Protein AF-A0A7S3KCA9-F1 (afdb_monomer)

Structure (mmCIF, N/CA/C/O backbone):
data_AF-A0A7S3KCA9-F1
#
_entry.id   AF-A0A7S3KCA9-F1
#
loop_
_atom_site.group_PDB
_atom_site.id
_atom_site.type_symbol
_atom_site.label_atom_id
_atom_site.label_alt_id
_atom_site.label_comp_id
_atom_site.label_asym_id
_atom_site.label_entity_id
_atom_site.label_seq_id
_atom_site.pdbx_PDB_ins_code
_atom_site.Cartn_x
_atom_site.Cartn_y
_atom_site.Cartn_z
_atom_site.occupancy
_atom_site.B_iso_or_equiv
_atom_site.auth_seq_id
_atom_site.auth_comp_id
_atom_site.auth_asym_id
_atom_site.auth_atom_id
_atom_site.pdbx_PDB_model_num
ATOM 1 N N . ARG A 1 1 ? 57.907 42.208 -40.941 1.00 54.38 1 ARG A N 1
ATOM 2 C CA . ARG A 1 1 ? 57.031 41.215 -41.624 1.00 54.38 1 ARG A CA 1
ATOM 3 C C . ARG A 1 1 ? 56.512 40.094 -40.690 1.00 54.38 1 ARG A C 1
ATOM 5 O O . ARG A 1 1 ? 56.031 39.095 -41.196 1.00 54.38 1 ARG A O 1
ATOM 12 N N . GLY A 1 2 ? 56.530 40.251 -39.354 1.00 54.28 2 GLY A N 1
ATOM 13 C CA . GLY A 1 2 ? 56.104 39.193 -38.411 1.00 54.28 2 GLY A CA 1
ATOM 14 C C . GLY A 1 2 ? 54.717 39.355 -37.763 1.00 54.28 2 GLY A C 1
ATOM 15 O O . GLY A 1 2 ? 54.271 38.445 -37.079 1.00 54.28 2 GLY A O 1
ATOM 16 N N . LEU A 1 3 ? 54.025 40.485 -37.965 1.00 56.59 3 LEU A N 1
ATOM 17 C CA . LEU A 1 3 ? 52.785 40.817 -37.237 1.00 56.59 3 LEU A CA 1
ATOM 18 C C . LEU A 1 3 ? 51.481 40.364 -37.928 1.00 56.59 3 LEU A C 1
ATOM 20 O O . LEU A 1 3 ? 50.441 40.344 -37.282 1.00 56.59 3 LEU A O 1
ATOM 24 N N . SER A 1 4 ? 51.496 39.983 -39.215 1.00 56.25 4 SER A N 1
ATOM 25 C CA . SER A 1 4 ? 50.259 39.585 -39.923 1.00 56.25 4 SER A CA 1
ATOM 26 C C . SER A 1 4 ? 49.927 38.091 -39.814 1.00 56.25 4 SER A C 1
ATOM 28 O O . SER A 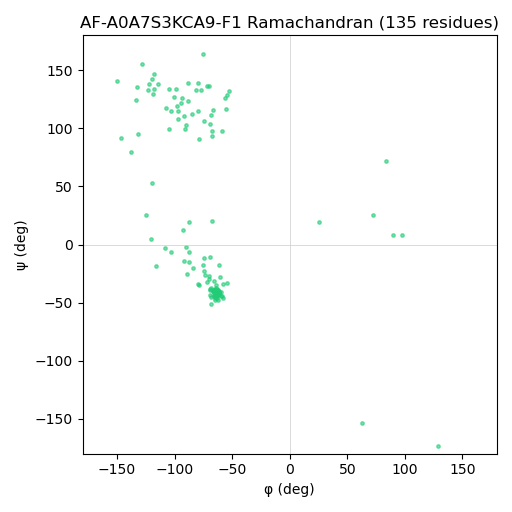1 4 ? 48.757 37.719 -39.882 1.00 56.25 4 SER A O 1
ATOM 30 N N . MET A 1 5 ? 50.921 37.221 -39.589 1.00 55.84 5 MET A N 1
ATOM 31 C CA . MET A 1 5 ? 50.696 35.773 -39.439 1.00 55.84 5 MET A CA 1
ATOM 32 C C . MET A 1 5 ? 50.075 35.390 -38.086 1.00 55.84 5 MET A C 1
ATOM 34 O O . MET A 1 5 ? 49.430 34.347 -37.981 1.00 55.84 5 MET A O 1
ATOM 38 N N . THR A 1 6 ? 50.218 36.227 -37.058 1.00 60.75 6 THR A N 1
ATOM 39 C CA . THR A 1 6 ? 49.621 36.010 -35.730 1.00 60.75 6 THR A CA 1
ATOM 40 C C . THR A 1 6 ? 48.136 36.379 -35.687 1.00 60.75 6 THR A C 1
ATOM 42 O O . THR A 1 6 ? 47.353 35.673 -35.054 1.00 60.75 6 THR A O 1
ATOM 45 N N . ALA A 1 7 ? 47.711 37.409 -36.425 1.00 61.34 7 ALA A N 1
ATOM 46 C CA . ALA A 1 7 ? 46.321 37.871 -36.437 1.00 61.34 7 ALA A CA 1
ATOM 47 C C . ALA A 1 7 ? 45.339 36.846 -37.045 1.00 61.34 7 ALA A C 1
ATOM 49 O O . ALA A 1 7 ? 44.256 36.627 -36.502 1.00 61.34 7 ALA A O 1
ATOM 50 N N . ASN A 1 8 ? 45.722 36.161 -38.130 1.00 64.62 8 ASN A N 1
ATOM 51 C CA . ASN A 1 8 ? 44.862 35.151 -38.763 1.00 64.62 8 ASN A CA 1
ATOM 52 C C . ASN A 1 8 ? 44.744 33.863 -37.927 1.00 64.62 8 ASN A C 1
ATOM 54 O O . ASN A 1 8 ? 43.677 33.252 -37.901 1.00 64.62 8 ASN A O 1
ATOM 58 N N . LYS A 1 9 ? 45.794 33.484 -37.181 1.00 67.81 9 LYS A N 1
ATOM 59 C CA . LYS A 1 9 ? 45.742 32.355 -36.234 1.00 67.81 9 LYS A CA 1
ATOM 60 C C . LYS A 1 9 ? 44.862 32.660 -35.014 1.00 67.81 9 LYS A C 1
ATOM 62 O O . LYS A 1 9 ? 44.093 31.797 -34.603 1.00 67.81 9 LYS A O 1
ATOM 67 N N . MET A 1 10 ? 44.904 33.887 -34.484 1.00 69.12 10 MET A N 1
ATOM 68 C CA . MET A 1 10 ? 44.014 34.299 -33.386 1.00 69.12 10 MET A CA 1
ATOM 69 C C . MET A 1 10 ? 42.541 34.357 -33.813 1.00 69.12 10 MET A C 1
ATOM 71 O O . MET A 1 10 ? 41.672 33.903 -33.074 1.00 69.12 10 MET A O 1
ATOM 75 N N . ARG A 1 11 ? 42.248 34.850 -35.025 1.00 71.25 11 ARG A N 1
ATOM 76 C CA . ARG A 1 11 ? 40.876 34.897 -35.564 1.00 71.25 11 ARG A CA 1
ATOM 77 C C . ARG A 1 11 ? 40.261 33.507 -35.750 1.00 71.25 11 ARG A C 1
ATOM 79 O O . ARG A 1 11 ? 39.093 33.322 -35.424 1.00 71.25 11 ARG A O 1
ATOM 86 N N . GLY A 1 12 ? 41.047 32.529 -36.209 1.00 76.75 12 GLY A N 1
ATOM 87 C CA . GLY A 1 12 ? 40.597 31.137 -36.330 1.00 76.75 12 GLY A CA 1
ATOM 88 C C . GLY A 1 12 ? 40.293 30.477 -34.980 1.00 76.75 12 GLY A C 1
ATOM 89 O O . GLY A 1 12 ? 39.295 29.772 -34.858 1.00 76.75 12 GLY A O 1
ATOM 90 N N . GLY A 1 13 ? 41.105 30.753 -33.952 1.00 80.50 13 GLY A N 1
ATOM 91 C CA . GLY A 1 13 ? 40.870 30.250 -32.594 1.00 80.50 13 GLY A CA 1
ATOM 92 C C . GLY A 1 13 ? 39.603 30.823 -31.952 1.00 80.50 13 GLY A C 1
ATOM 93 O O . GLY A 1 13 ? 38.825 30.085 -31.356 1.00 80.50 13 GLY A O 1
ATOM 94 N N . ILE A 1 14 ? 39.349 32.122 -32.137 1.00 83.44 14 ILE A N 1
ATOM 95 C CA . ILE A 1 14 ? 38.135 32.782 -31.632 1.00 83.44 14 ILE A CA 1
ATOM 96 C C . ILE A 1 14 ? 36.879 32.212 -32.306 1.00 83.44 14 ILE A C 1
ATOM 98 O O . ILE A 1 14 ? 35.898 31.925 -31.627 1.00 83.44 14 ILE A O 1
ATOM 102 N N . LEU A 1 15 ? 36.911 31.983 -33.623 1.00 84.62 15 LEU A N 1
ATOM 103 C CA . LEU A 1 15 ? 35.783 31.390 -34.348 1.00 84.62 15 LEU A CA 1
ATOM 104 C C . LEU A 1 15 ? 35.452 29.975 -33.838 1.00 84.62 15 LEU A C 1
ATOM 106 O O . LEU A 1 15 ? 34.284 29.636 -33.663 1.00 84.62 15 LEU A O 1
ATOM 110 N N . TRP A 1 16 ? 36.475 29.173 -33.529 1.00 87.06 16 TRP A N 1
ATOM 111 C CA . TRP A 1 16 ? 36.306 27.836 -32.953 1.00 87.06 16 TRP A CA 1
ATOM 112 C C . TRP A 1 16 ? 35.667 27.846 -31.562 1.00 87.06 16 TRP A C 1
ATOM 114 O O . TRP A 1 16 ? 34.859 26.969 -31.263 1.00 87.06 16 TRP A O 1
ATOM 124 N N . LEU A 1 17 ? 35.961 28.852 -30.733 1.00 89.56 17 LEU A N 1
ATOM 125 C CA . LEU A 1 17 ? 35.311 29.012 -29.428 1.00 89.56 17 LEU A CA 1
ATOM 126 C C . LEU A 1 17 ? 33.809 29.293 -29.571 1.00 89.56 17 LEU A C 1
ATOM 128 O O . LEU A 1 17 ? 33.015 28.741 -28.811 1.00 89.56 17 LEU A O 1
ATOM 132 N N . TYR A 1 18 ? 33.403 30.082 -30.571 1.00 91.38 18 TYR A N 1
ATOM 133 C CA . TYR A 1 18 ? 31.984 30.308 -30.862 1.00 91.38 18 TYR A CA 1
ATOM 134 C C . TYR A 1 18 ? 31.286 29.037 -31.346 1.00 91.38 18 TYR A C 1
ATOM 136 O O . TYR A 1 18 ? 30.206 28.713 -30.856 1.00 91.38 18 TYR A O 1
ATOM 144 N N . VAL A 1 19 ? 31.913 28.284 -32.253 1.00 92.94 19 VAL A N 1
ATOM 145 C CA . VAL A 1 19 ? 31.368 27.003 -32.733 1.00 92.94 19 VAL A CA 1
ATOM 146 C C . VAL A 1 19 ? 31.197 26.019 -31.573 1.00 92.94 19 VAL A C 1
ATOM 148 O O . VAL A 1 19 ? 30.141 25.404 -31.435 1.00 92.94 19 VAL A O 1
ATOM 151 N N . PHE A 1 20 ? 32.196 25.918 -30.694 1.00 93.38 20 PHE A N 1
ATOM 152 C CA . PHE A 1 20 ? 32.136 25.051 -29.519 1.00 93.38 20 PHE A CA 1
ATOM 153 C C . PHE A 1 20 ? 31.060 25.493 -28.515 1.00 93.38 20 PHE A C 1
ATOM 155 O O . PHE A 1 20 ? 30.329 24.659 -27.983 1.00 93.38 20 PHE A O 1
ATOM 162 N N . SER A 1 21 ? 30.917 26.802 -28.291 1.00 93.12 21 SER A N 1
ATOM 163 C CA . SER A 1 21 ? 29.886 27.362 -27.411 1.00 93.12 21 SER A CA 1
ATOM 164 C C . SER A 1 21 ? 28.476 27.046 -27.912 1.00 93.12 21 SER A C 1
ATOM 166 O O . SER A 1 21 ? 27.657 26.546 -27.142 1.00 93.12 21 SER A O 1
ATOM 168 N N . VAL A 1 22 ? 28.202 27.256 -29.203 1.00 95.31 22 VAL A N 1
ATOM 169 C CA . VAL A 1 22 ? 26.896 26.936 -29.801 1.00 95.31 22 VAL A CA 1
ATOM 170 C C . VAL A 1 22 ? 26.600 25.440 -29.697 1.00 95.31 22 VAL A C 1
ATOM 172 O O . VAL A 1 22 ? 25.487 25.058 -29.340 1.00 95.31 22 VAL A O 1
ATOM 175 N N . LEU A 1 23 ? 27.600 24.586 -29.932 1.00 95.94 23 LEU A N 1
ATOM 176 C CA . LEU A 1 23 ? 27.442 23.138 -29.815 1.00 95.94 23 LEU A CA 1
ATOM 177 C C . LEU A 1 23 ? 27.089 22.715 -28.381 1.00 95.94 23 LEU A C 1
ATOM 179 O O . LEU A 1 23 ? 26.171 21.920 -28.194 1.00 95.94 23 LEU A O 1
ATOM 183 N N . MET A 1 24 ? 27.741 23.289 -27.367 1.00 95.44 24 MET A N 1
ATOM 184 C CA . MET A 1 24 ? 27.421 23.012 -25.961 1.00 95.44 24 MET A CA 1
ATOM 185 C C . MET A 1 24 ? 26.013 23.466 -25.569 1.00 95.44 24 MET A C 1
ATOM 187 O O . MET A 1 24 ? 25.329 22.754 -24.833 1.00 95.44 24 MET A O 1
ATOM 191 N N . VAL A 1 25 ? 25.540 24.603 -26.090 1.00 96.00 25 VAL A N 1
ATOM 192 C CA . VAL A 1 25 ? 24.157 25.050 -25.859 1.00 96.00 25 VAL A CA 1
ATOM 193 C C . VAL A 1 25 ? 23.158 24.072 -26.479 1.00 96.00 25 VAL A C 1
ATOM 195 O O . VAL A 1 25 ? 22.191 23.693 -25.822 1.00 96.00 25 VAL A O 1
ATOM 198 N N . LEU A 1 26 ? 23.398 23.609 -27.709 1.00 96.12 26 LEU A N 1
ATOM 199 C CA . LEU A 1 26 ? 22.518 22.641 -28.372 1.00 96.12 26 LEU A CA 1
ATOM 200 C C . LEU A 1 26 ? 22.476 21.297 -27.636 1.00 96.12 26 LEU A C 1
ATOM 202 O O . LEU A 1 26 ? 21.398 20.730 -27.459 1.00 96.12 26 LEU A O 1
ATOM 206 N N . VAL A 1 27 ? 23.624 20.817 -27.150 1.00 95.38 27 VAL A N 1
ATOM 207 C CA . VAL A 1 27 ? 23.691 19.604 -26.322 1.00 95.38 27 VAL A CA 1
ATOM 208 C C . VAL A 1 27 ? 22.922 19.801 -25.015 1.00 95.38 27 VAL A C 1
ATOM 210 O O . VAL A 1 27 ? 22.108 18.952 -24.656 1.00 95.38 27 VAL A O 1
ATOM 213 N N . GLY A 1 28 ? 23.114 20.933 -24.331 1.00 92.50 28 GLY A N 1
ATOM 214 C CA . GLY A 1 28 ? 22.397 21.251 -23.094 1.00 92.50 28 GLY A CA 1
ATOM 215 C C . GLY A 1 28 ? 20.878 21.279 -23.281 1.00 92.50 28 GLY A C 1
ATOM 216 O O . GLY A 1 28 ? 20.146 20.669 -22.502 1.00 92.50 28 GLY A O 1
ATOM 217 N N . LEU A 1 29 ? 20.398 21.909 -24.357 1.00 94.44 29 LEU A N 1
ATOM 218 C CA . LEU A 1 29 ? 18.976 21.919 -24.710 1.00 94.44 29 LEU A CA 1
ATOM 219 C C . LEU A 1 29 ? 18.452 20.512 -25.023 1.00 94.44 29 LEU A C 1
ATOM 221 O O . LEU A 1 29 ? 17.354 20.162 -24.592 1.00 94.44 29 LEU A O 1
ATOM 225 N N . GLY A 1 30 ? 19.247 19.688 -25.713 1.00 93.69 30 GLY A N 1
ATOM 226 C CA . GLY A 1 30 ? 18.906 18.297 -26.004 1.00 93.69 30 GLY A CA 1
ATOM 227 C C . GLY A 1 30 ? 18.722 17.450 -24.742 1.00 93.69 30 GLY A C 1
ATOM 228 O O . GLY A 1 30 ? 17.758 16.693 -24.650 1.00 93.69 30 GLY A O 1
ATOM 229 N N . VAL A 1 31 ? 19.590 17.620 -23.740 1.00 93.44 31 VAL A N 1
ATOM 230 C CA . VAL A 1 31 ? 19.486 16.903 -22.456 1.00 93.44 31 VAL A CA 1
ATOM 231 C C . VAL A 1 31 ? 18.229 17.320 -21.689 1.00 93.44 31 VAL A C 1
ATOM 233 O O . VAL A 1 31 ? 17.505 16.458 -21.189 1.00 93.44 31 VAL A O 1
ATOM 236 N N . ILE A 1 32 ? 17.925 18.621 -21.633 1.00 89.88 32 ILE A N 1
ATOM 237 C CA . ILE A 1 32 ? 16.731 19.132 -20.941 1.00 89.88 32 ILE A CA 1
ATOM 238 C C . ILE A 1 32 ? 15.456 18.631 -21.631 1.00 89.88 32 ILE A C 1
ATOM 240 O O . ILE A 1 32 ? 14.562 18.096 -20.972 1.00 89.88 32 ILE A O 1
ATOM 244 N N . ALA A 1 33 ? 15.385 18.748 -22.960 1.00 90.06 33 ALA A N 1
ATOM 245 C CA . ALA A 1 33 ? 14.245 18.271 -23.734 1.00 90.06 33 ALA A CA 1
ATOM 246 C C . ALA A 1 33 ? 14.067 16.750 -23.601 1.00 90.06 33 ALA A C 1
ATOM 248 O O . ALA A 1 33 ? 12.951 16.279 -23.381 1.00 90.06 33 ALA A O 1
ATOM 249 N N . GLY A 1 34 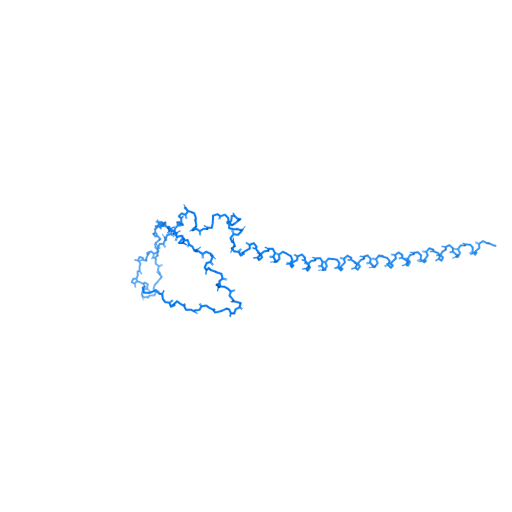? 15.162 15.988 -23.665 1.00 90.62 34 GLY A N 1
ATOM 250 C CA . GLY A 1 34 ? 15.156 14.538 -23.484 1.00 90.62 34 GLY A CA 1
ATOM 251 C C . GLY A 1 34 ? 14.673 14.111 -22.098 1.00 90.62 34 GLY A C 1
ATOM 252 O O . GLY A 1 34 ? 13.870 13.188 -21.995 1.00 90.62 34 GLY A O 1
ATOM 253 N N . GLY A 1 35 ? 15.088 14.811 -21.039 1.00 87.81 35 GLY A N 1
ATOM 254 C CA . GLY A 1 35 ? 14.632 14.540 -19.674 1.00 87.81 35 GLY A CA 1
ATOM 255 C C . GLY A 1 35 ? 13.133 14.787 -19.484 1.00 87.81 35 GLY A C 1
ATOM 256 O O . GLY A 1 35 ? 12.431 13.941 -18.930 1.00 87.81 35 GLY A O 1
ATOM 257 N N . ILE A 1 36 ? 12.620 15.913 -19.992 1.00 87.06 36 ILE A N 1
ATOM 258 C CA . ILE A 1 36 ? 11.197 16.270 -19.873 1.00 87.06 36 ILE A CA 1
ATOM 259 C C . ILE A 1 36 ? 10.328 15.316 -20.704 1.00 87.06 36 ILE A C 1
ATOM 261 O O . ILE A 1 36 ? 9.383 14.722 -20.182 1.00 87.06 36 ILE A O 1
ATOM 265 N N . LEU A 1 37 ? 10.659 15.127 -21.986 1.00 85.88 37 LEU A N 1
ATOM 266 C CA . LEU A 1 37 ? 9.893 14.255 -22.882 1.00 85.88 37 LEU A CA 1
ATOM 267 C C . LEU A 1 37 ? 9.982 12.786 -22.453 1.00 85.88 37 LEU A C 1
ATOM 269 O O . LEU A 1 37 ? 8.970 12.084 -22.446 1.00 85.88 37 LEU A O 1
ATOM 273 N N . GLY A 1 38 ? 11.166 12.338 -22.031 1.00 84.19 38 GLY A N 1
ATOM 274 C CA . GLY A 1 38 ? 11.384 10.994 -21.504 1.00 84.19 38 GLY A CA 1
ATOM 275 C C . GLY A 1 38 ? 10.576 10.731 -20.234 1.00 84.19 38 GLY A C 1
ATOM 276 O O . GLY A 1 38 ? 9.928 9.692 -20.133 1.00 84.19 38 GLY A O 1
ATOM 277 N N . GLY A 1 39 ? 10.531 11.691 -19.304 1.00 83.81 39 GLY A N 1
ATOM 278 C CA . GLY A 1 39 ? 9.728 11.588 -18.084 1.00 83.81 39 GLY A CA 1
ATOM 279 C C . GLY A 1 39 ? 8.226 11.470 -18.361 1.00 83.81 39 GLY A C 1
ATOM 280 O O . GLY A 1 39 ? 7.552 10.623 -17.773 1.00 83.81 39 GLY A O 1
ATOM 281 N N . ILE A 1 40 ? 7.703 12.263 -19.303 1.00 82.12 40 ILE A N 1
ATOM 282 C CA . ILE A 1 40 ? 6.288 12.210 -19.707 1.00 82.12 40 ILE A CA 1
ATOM 283 C C . ILE A 1 40 ? 5.961 10.859 -20.361 1.00 82.12 40 ILE A C 1
ATOM 285 O O . ILE A 1 40 ? 4.972 10.219 -20.001 1.00 82.12 40 ILE A O 1
ATOM 289 N N . MET A 1 41 ? 6.802 10.383 -21.285 1.00 81.06 41 MET A N 1
ATOM 290 C CA . MET A 1 41 ? 6.582 9.095 -21.952 1.00 81.06 41 MET A CA 1
ATOM 291 C C . MET A 1 41 ? 6.695 7.902 -20.999 1.00 81.06 41 MET A C 1
ATOM 293 O O . MET A 1 41 ? 5.892 6.971 -21.091 1.00 81.06 41 MET A O 1
ATOM 297 N N . LEU A 1 42 ? 7.650 7.932 -20.065 1.00 81.75 42 LEU A N 1
ATOM 298 C CA . LEU A 1 42 ? 7.814 6.883 -19.062 1.00 81.75 42 LEU A CA 1
ATOM 299 C C . LEU A 1 42 ? 6.600 6.820 -18.130 1.00 81.75 42 LEU A C 1
ATOM 301 O O . LEU A 1 42 ? 6.070 5.737 -17.891 1.00 81.75 42 LEU A O 1
ATOM 305 N N . ARG A 1 43 ? 6.102 7.976 -17.669 1.00 77.56 43 ARG A N 1
ATOM 306 C CA . ARG A 1 43 ? 4.894 8.051 -16.836 1.00 77.56 43 ARG A CA 1
ATOM 307 C C . ARG A 1 43 ? 3.684 7.443 -17.540 1.00 77.56 43 ARG A C 1
ATOM 309 O O . ARG A 1 43 ? 2.973 6.648 -16.933 1.00 77.56 43 ARG A O 1
ATOM 316 N N . ASN A 1 44 ? 3.480 7.774 -18.814 1.00 77.06 44 ASN A N 1
ATOM 317 C CA . ASN A 1 44 ? 2.342 7.263 -19.576 1.00 77.06 44 ASN A CA 1
ATOM 318 C C . ASN A 1 44 ? 2.427 5.740 -19.764 1.00 77.06 44 ASN A C 1
ATOM 320 O O . ASN A 1 44 ? 1.431 5.056 -19.561 1.00 77.06 44 ASN A O 1
ATOM 324 N N . ARG A 1 45 ? 3.617 5.192 -20.055 1.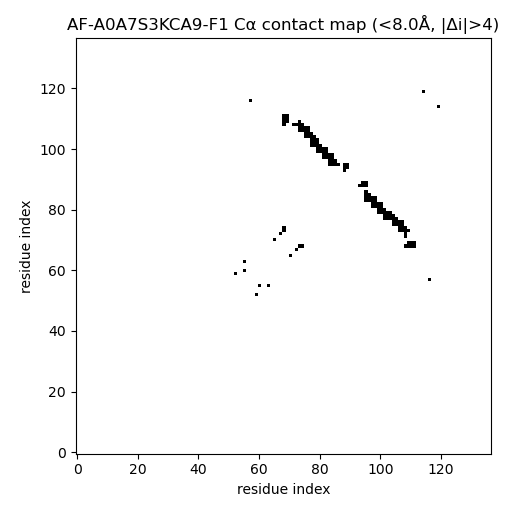00 72.38 45 ARG A N 1
ATOM 325 C CA . ARG A 1 45 ? 3.814 3.735 -20.186 1.00 72.38 45 ARG A CA 1
ATOM 326 C C . ARG A 1 45 ? 3.636 2.980 -18.869 1.00 72.38 45 ARG A C 1
ATOM 328 O O . ARG A 1 45 ? 3.042 1.908 -18.859 1.00 72.38 45 ARG A O 1
ATOM 335 N N . ILE A 1 46 ? 4.123 3.530 -17.755 1.00 74.56 46 ILE A N 1
ATOM 336 C CA . ILE A 1 46 ? 3.927 2.919 -16.431 1.00 74.56 46 ILE A CA 1
ATOM 337 C C . ILE A 1 46 ? 2.438 2.905 -16.074 1.00 74.56 46 ILE A C 1
ATOM 339 O O . ILE A 1 46 ? 1.941 1.911 -15.555 1.00 74.56 46 ILE A O 1
ATOM 343 N N . GLN A 1 47 ? 1.707 3.978 -16.382 1.00 70.50 47 GLN A N 1
ATOM 344 C CA . GLN A 1 47 ? 0.272 4.043 -16.111 1.00 70.50 47 GLN A CA 1
ATOM 345 C C . GLN A 1 47 ? -0.537 3.056 -16.958 1.00 70.50 47 GLN A C 1
ATOM 347 O O . GLN A 1 47 ? -1.475 2.458 -16.436 1.00 70.50 47 GLN A O 1
ATOM 352 N N . THR A 1 48 ? -0.190 2.853 -18.231 1.00 72.00 48 THR A N 1
ATOM 353 C CA . THR A 1 48 ? -0.889 1.877 -19.082 1.00 72.00 48 THR A CA 1
ATOM 354 C C . THR A 1 48 ? -0.629 0.447 -18.626 1.00 72.00 48 THR A C 1
ATOM 356 O O . THR A 1 48 ? -1.579 -0.308 -18.453 1.00 72.00 48 THR A O 1
ATOM 359 N N . LEU A 1 49 ? 0.629 0.104 -18.329 1.00 67.56 49 LEU A N 1
ATOM 360 C CA . LEU A 1 49 ? 0.985 -1.219 -17.804 1.00 67.56 49 LEU A CA 1
ATOM 361 C C . LEU A 1 49 ? 0.342 -1.472 -16.434 1.00 67.56 49 LEU A C 1
ATOM 363 O O . LEU A 1 49 ? -0.201 -2.543 -16.189 1.00 67.56 49 LEU A O 1
ATOM 367 N N . GLY A 1 50 ? 0.339 -0.462 -15.560 1.00 63.78 50 GLY A N 1
ATOM 368 C CA . GLY A 1 50 ? -0.319 -0.536 -14.260 1.00 63.78 50 GLY A CA 1
ATOM 369 C C . GLY A 1 50 ? -1.819 -0.801 -14.379 1.00 63.78 50 GLY A C 1
ATOM 370 O O . GLY A 1 50 ? -2.341 -1.619 -13.637 1.00 63.78 50 GLY A O 1
ATOM 371 N N . ARG A 1 51 ? -2.514 -0.170 -15.334 1.00 63.19 51 ARG A N 1
ATOM 372 C CA . ARG A 1 51 ? -3.946 -0.421 -15.580 1.00 63.19 51 ARG A CA 1
ATOM 373 C C . ARG A 1 51 ? -4.211 -1.806 -16.163 1.00 63.19 51 ARG A C 1
ATOM 375 O O . ARG A 1 51 ? -5.198 -2.427 -15.793 1.00 63.19 51 ARG A O 1
ATOM 382 N N . GLU A 1 52 ? -3.358 -2.295 -17.056 1.00 65.56 52 GLU A N 1
ATOM 383 C CA . GLU A 1 52 ? -3.529 -3.628 -17.647 1.00 65.56 52 GLU A CA 1
ATOM 384 C C . GLU A 1 52 ? -3.307 -4.752 -16.634 1.00 65.56 52 GLU A C 1
ATOM 386 O O . GLU A 1 52 ? -4.044 -5.735 -16.658 1.00 65.56 52 GLU A O 1
ATOM 391 N N . LEU A 1 53 ? -2.346 -4.580 -15.724 1.00 60.75 53 LEU A N 1
ATOM 392 C CA . LEU A 1 53 ? -2.058 -5.540 -14.658 1.00 60.75 53 LEU A CA 1
ATOM 393 C C . LEU A 1 53 ? -3.039 -5.420 -13.480 1.00 60.75 53 LEU A C 1
ATOM 395 O O . LEU A 1 53 ? -3.386 -6.430 -12.878 1.00 60.75 53 LEU A O 1
ATOM 399 N N . ALA A 1 54 ? -3.514 -4.207 -13.162 1.00 60.81 54 ALA A N 1
ATOM 400 C CA . ALA A 1 54 ? -4.430 -3.961 -12.043 1.00 60.81 54 ALA A CA 1
ATOM 401 C C . ALA A 1 54 ? -5.884 -4.392 -12.311 1.00 60.81 54 ALA A C 1
ATOM 403 O O . ALA A 1 54 ? -6.666 -4.522 -11.371 1.00 60.81 54 ALA A O 1
ATOM 404 N N . VAL A 1 55 ? -6.273 -4.592 -13.572 1.00 66.19 55 VAL A N 1
ATOM 405 C CA . VAL A 1 55 ? -7.598 -5.122 -13.912 1.00 66.19 55 VAL A CA 1
ATOM 406 C C . VAL A 1 55 ? -7.522 -6.640 -13.924 1.00 66.19 55 VAL A C 1
ATOM 408 O O . VAL A 1 55 ? -6.737 -7.205 -14.680 1.00 66.19 55 VAL A O 1
ATOM 411 N N . LEU A 1 56 ? -8.360 -7.300 -13.127 1.00 61.03 56 LEU A N 1
ATOM 412 C CA . LEU A 1 56 ? -8.471 -8.754 -13.144 1.00 61.03 56 LEU A CA 1
ATOM 413 C C . LEU A 1 56 ? -9.052 -9.210 -14.493 1.00 61.03 56 LEU A C 1
ATOM 415 O O . LEU A 1 56 ? -10.182 -8.874 -14.844 1.00 61.03 56 LEU A O 1
ATOM 419 N N . LYS A 1 57 ? -8.267 -9.957 -15.265 1.00 66.31 57 LYS A N 1
ATOM 420 C CA . LYS A 1 57 ? -8.618 -10.516 -16.574 1.00 66.31 57 LYS A CA 1
ATOM 421 C C . LYS A 1 57 ? -8.313 -12.010 -16.586 1.00 66.31 57 LYS A C 1
ATOM 423 O O . LYS A 1 57 ? -7.411 -12.487 -15.911 1.00 66.31 57 LYS A O 1
ATOM 428 N N . VAL A 1 58 ? -9.011 -12.753 -17.443 1.00 64.00 58 VAL A N 1
ATOM 429 C CA . VAL A 1 58 ? -8.840 -14.215 -17.565 1.00 64.00 58 VAL A CA 1
ATOM 430 C C . VAL A 1 58 ? -7.381 -14.620 -17.835 1.00 64.00 58 VAL A C 1
ATOM 432 O O . VAL A 1 58 ? -6.938 -15.651 -17.350 1.00 64.00 58 VAL A O 1
ATOM 435 N N . HIS A 1 59 ? -6.612 -13.804 -18.562 1.00 63.22 59 HIS A N 1
ATOM 436 C CA . HIS A 1 59 ? -5.215 -14.104 -18.899 1.00 63.22 59 HIS A CA 1
ATOM 437 C C . HIS A 1 59 ? -4.183 -13.652 -17.853 1.00 63.22 59 HIS A C 1
ATOM 439 O O . HIS A 1 59 ? -3.008 -13.941 -18.043 1.00 63.22 59 HIS A O 1
ATOM 445 N N . ASN A 1 60 ? -4.582 -12.919 -16.805 1.00 63.19 60 ASN A N 1
ATOM 446 C CA . ASN A 1 60 ? -3.674 -12.464 -15.741 1.00 63.19 60 ASN A CA 1
ATOM 447 C C . ASN A 1 60 ? -4.075 -12.983 -14.351 1.00 63.19 60 ASN A C 1
ATOM 449 O O . ASN A 1 60 ? -3.451 -12.619 -13.362 1.00 63.19 60 ASN A O 1
ATOM 453 N N . ILE A 1 61 ? -5.094 -13.842 -14.261 1.00 65.38 61 ILE A N 1
ATOM 454 C CA . ILE A 1 61 ? -5.588 -14.391 -12.992 1.00 65.38 61 ILE A CA 1
ATOM 455 C C . ILE A 1 61 ? -4.502 -15.146 -12.213 1.00 65.38 61 ILE A C 1
ATOM 457 O O . ILE A 1 61 ? -4.460 -15.058 -10.989 1.00 65.38 61 ILE A O 1
ATOM 461 N N . ASP A 1 62 ? -3.586 -15.814 -12.918 1.00 66.00 62 ASP A N 1
ATOM 462 C CA . ASP A 1 62 ? -2.461 -16.530 -12.312 1.00 66.00 62 ASP A CA 1
ATOM 463 C C . ASP A 1 62 ? -1.416 -15.570 -11.707 1.00 66.00 62 ASP A C 1
ATOM 465 O O . ASP A 1 62 ? -0.789 -15.905 -10.701 1.00 66.00 62 ASP A O 1
ATOM 469 N N . ASP A 1 63 ? -1.273 -14.355 -12.257 1.00 66.00 63 ASP A N 1
ATOM 470 C CA . ASP A 1 63 ? -0.326 -13.332 -11.778 1.00 66.00 63 ASP A CA 1
ATOM 471 C C . ASP A 1 63 ? -0.786 -12.683 -10.464 1.00 66.00 63 ASP A C 1
ATOM 473 O O . ASP A 1 63 ? 0.033 -12.222 -9.666 1.00 66.00 63 ASP A O 1
ATOM 477 N N . TRP A 1 64 ? -2.098 -12.665 -10.217 1.00 58.34 64 TRP A N 1
ATOM 478 C CA . TRP A 1 64 ? -2.682 -12.202 -8.955 1.00 58.34 64 TRP A CA 1
ATOM 479 C C . TRP A 1 64 ? -2.493 -13.201 -7.804 1.00 58.34 64 TRP A C 1
ATOM 481 O O . TRP A 1 64 ? -2.701 -12.841 -6.643 1.00 58.34 64 TRP A O 1
ATOM 491 N N . GLY A 1 65 ? -2.056 -14.430 -8.102 1.00 60.88 65 GLY A N 1
ATOM 492 C CA . GLY A 1 65 ? -1.905 -15.496 -7.118 1.00 60.88 65 GLY A CA 1
ATOM 493 C C . GLY A 1 65 ? -3.239 -15.896 -6.482 1.00 60.88 65 GLY A C 1
ATOM 494 O O . GLY A 1 65 ? -4.308 -15.744 -7.071 1.00 60.88 65 GLY A O 1
ATOM 495 N N . ASP A 1 66 ? -3.188 -16.422 -5.257 1.00 57.44 66 ASP A N 1
ATOM 496 C CA . ASP A 1 66 ? -4.400 -16.694 -4.485 1.00 57.44 66 ASP A CA 1
ATOM 497 C C . ASP A 1 66 ? -5.062 -15.361 -4.114 1.00 57.44 66 ASP A C 1
ATOM 499 O O . ASP A 1 66 ? -4.677 -14.705 -3.141 1.00 57.44 66 ASP A O 1
ATOM 503 N N . ILE A 1 67 ? -6.069 -14.954 -4.888 1.00 54.22 67 ILE A N 1
ATOM 504 C CA . ILE A 1 67 ? -6.951 -13.854 -4.505 1.00 54.22 67 ILE A CA 1
ATOM 505 C C . ILE A 1 67 ? -7.516 -14.200 -3.111 1.00 54.22 67 ILE A C 1
ATOM 507 O O . ILE A 1 67 ? -8.000 -15.323 -2.904 1.00 54.22 67 ILE A O 1
ATOM 511 N N . PRO A 1 68 ? -7.433 -13.292 -2.119 1.00 48.88 68 PRO A N 1
ATOM 512 C CA . PRO A 1 68 ? -7.992 -13.552 -0.799 1.00 48.88 68 PRO A CA 1
ATOM 513 C C . PRO A 1 68 ? -9.483 -13.902 -0.926 1.00 48.88 68 PRO A C 1
ATOM 515 O O . PRO A 1 68 ? -10.282 -13.091 -1.391 1.00 48.88 68 PRO A O 1
ATOM 518 N N . GLY A 1 69 ? -9.837 -15.131 -0.531 1.00 50.69 69 GLY A N 1
ATOM 519 C CA . GLY A 1 69 ? -11.186 -15.696 -0.658 1.00 50.69 69 GLY A CA 1
ATOM 520 C C . GLY A 1 69 ? -11.437 -16.599 -1.878 1.00 50.69 69 GLY A C 1
ATOM 521 O O . GLY A 1 69 ? -12.587 -16.954 -2.112 1.00 50.69 69 GLY A O 1
ATOM 522 N N . THR A 1 70 ? -10.420 -16.966 -2.672 1.00 46.78 70 THR A N 1
ATOM 523 C CA . THR A 1 70 ? -10.606 -17.790 -3.896 1.00 46.78 70 THR A CA 1
ATOM 524 C C . THR A 1 70 ? -9.919 -19.157 -3.841 1.00 46.78 70 THR A C 1
ATOM 526 O O . THR A 1 70 ? -10.309 -20.068 -4.564 1.00 46.78 70 THR A O 1
ATOM 529 N N . ARG A 1 71 ? -8.948 -19.357 -2.944 1.00 47.06 71 ARG A N 1
ATOM 530 C CA . ARG A 1 71 ? -8.434 -20.689 -2.583 1.00 47.06 71 ARG A CA 1
ATOM 531 C C . ARG A 1 71 ? -8.334 -20.794 -1.077 1.00 47.06 71 ARG A C 1
ATOM 533 O O . ARG A 1 71 ? -7.692 -19.922 -0.506 1.00 47.06 71 ARG A O 1
ATOM 540 N N . GLU A 1 72 ? -8.981 -21.811 -0.496 1.00 52.16 72 GLU A N 1
ATOM 541 C CA . GLU A 1 72 ? -8.767 -22.518 0.795 1.00 52.16 72 GLU A CA 1
ATOM 542 C C . GLU A 1 72 ? -8.071 -21.798 1.976 1.00 52.16 72 GLU A C 1
ATOM 544 O O . GLU A 1 72 ? -7.575 -22.427 2.908 1.00 52.16 72 GLU A O 1
ATOM 549 N N . ARG A 1 73 ? -8.013 -20.471 1.992 1.00 50.53 73 ARG A N 1
ATOM 550 C CA . ARG A 1 73 ? -7.488 -19.665 3.082 1.00 50.53 73 ARG A CA 1
ATOM 551 C C . ARG A 1 73 ? -8.684 -19.066 3.776 1.00 50.53 73 ARG A C 1
ATOM 553 O O . ARG A 1 73 ? -9.253 -18.080 3.312 1.00 50.53 73 ARG A O 1
ATOM 560 N N . SER A 1 74 ? -9.055 -19.694 4.885 1.00 57.88 74 SER A N 1
ATOM 561 C CA . SER A 1 74 ? -10.018 -19.131 5.815 1.00 57.88 74 SER A CA 1
ATOM 562 C C . SER A 1 74 ? -9.529 -17.752 6.257 1.00 57.88 74 SER A C 1
ATOM 564 O O . SER A 1 74 ? -8.391 -17.590 6.712 1.00 57.88 74 SER A O 1
ATOM 566 N N . LEU A 1 75 ? -10.377 -16.738 6.104 1.00 67.94 75 LEU A N 1
ATOM 567 C CA . LEU A 1 75 ? -10.109 -15.435 6.695 1.00 67.94 75 LEU A CA 1
ATOM 568 C C . LEU A 1 75 ? -10.487 -15.524 8.171 1.00 67.94 75 LEU A C 1
ATOM 570 O O . LEU A 1 75 ? -11.645 -15.743 8.514 1.00 67.94 75 LEU A O 1
ATOM 574 N N . ASN A 1 76 ? -9.5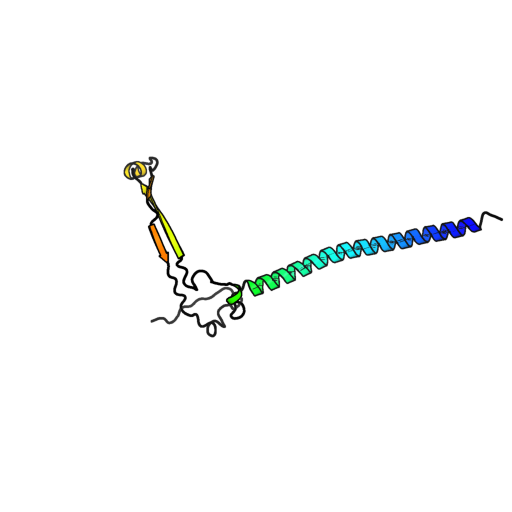01 -15.395 9.055 1.00 79.62 76 ASN A N 1
ATOM 575 C CA . ASN A 1 76 ? -9.740 -15.489 10.491 1.00 79.62 76 ASN A CA 1
ATOM 576 C C . ASN A 1 76 ? -10.009 -14.088 11.048 1.00 79.62 76 ASN A C 1
ATOM 578 O O . ASN A 1 76 ? -9.108 -13.253 11.134 1.00 79.62 76 ASN A O 1
ATOM 582 N N . HIS A 1 77 ? -11.245 -13.843 11.459 1.00 84.19 77 HIS A N 1
ATOM 583 C CA . HIS A 1 77 ? -11.669 -12.617 12.116 1.00 84.19 77 HIS A CA 1
ATOM 584 C C . HIS A 1 77 ? -11.591 -12.786 13.631 1.00 84.19 77 HIS A C 1
ATOM 586 O O . HIS A 1 77 ? -12.179 -13.709 14.190 1.00 84.19 77 HIS A O 1
ATOM 592 N N . GLN 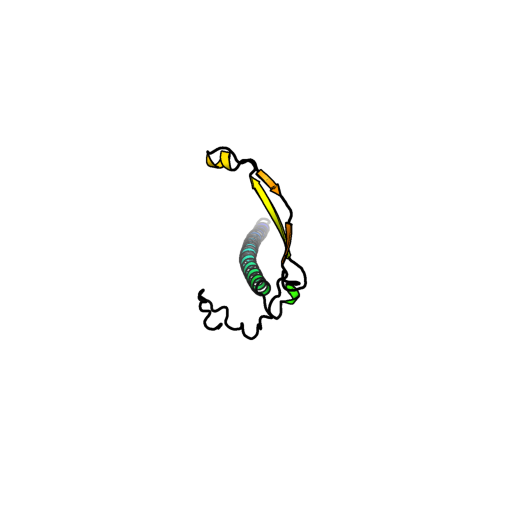A 1 78 ? -10.879 -11.884 14.310 1.00 90.94 78 GLN A N 1
ATOM 593 C CA . GLN A 1 78 ? -10.801 -11.858 15.770 1.00 90.94 78 GLN A CA 1
ATOM 594 C C . GLN A 1 78 ? -11.606 -10.687 16.320 1.00 90.94 78 GLN A C 1
ATOM 596 O O . GLN A 1 78 ? -11.277 -9.525 16.079 1.00 90.94 78 GLN A O 1
ATOM 601 N N . PHE A 1 79 ? -12.636 -10.992 17.102 1.00 92.00 79 PHE A N 1
ATOM 602 C CA . PHE A 1 79 ? -13.450 -9.982 17.763 1.00 92.00 79 PHE A CA 1
ATOM 603 C C . PHE A 1 79 ? -13.006 -9.804 19.210 1.00 92.00 79 PHE A C 1
ATOM 605 O O . PHE A 1 79 ? -12.817 -10.774 19.949 1.00 92.00 79 PHE A O 1
ATOM 612 N N . HIS A 1 80 ? -12.877 -8.542 19.607 1.00 94.81 80 HIS A N 1
ATOM 613 C CA . HIS A 1 80 ? -12.659 -8.119 20.982 1.00 94.81 80 HIS A CA 1
ATOM 614 C C . HIS A 1 80 ? -13.835 -7.239 21.381 1.00 94.81 80 HIS A C 1
ATOM 616 O O . HIS A 1 80 ? -14.192 -6.310 20.656 1.00 94.81 80 HIS A O 1
ATOM 622 N N . VAL A 1 81 ? -14.444 -7.533 22.524 1.00 94.88 81 VAL A N 1
ATOM 623 C CA . VAL A 1 81 ? -15.586 -6.774 23.040 1.00 94.88 81 VAL A CA 1
ATOM 624 C C . VAL A 1 81 ? -15.165 -6.081 24.323 1.00 94.88 81 VAL A C 1
ATOM 626 O O . VAL A 1 81 ? -14.492 -6.666 25.167 1.00 94.88 81 VAL A O 1
ATOM 629 N N . PHE A 1 82 ? -15.581 -4.830 24.482 1.00 94.81 82 PHE A N 1
ATOM 630 C CA . PHE A 1 82 ? -15.378 -4.075 25.711 1.00 94.81 82 PHE A CA 1
ATOM 631 C C . PHE A 1 82 ? -16.645 -4.157 26.554 1.00 94.81 82 PHE A C 1
ATOM 633 O O . PHE A 1 82 ? -17.670 -3.568 26.217 1.00 94.81 82 PHE A O 1
ATOM 640 N N . ASN A 1 83 ? -16.576 -4.906 27.649 1.00 93.56 83 ASN A N 1
ATOM 641 C CA . ASN A 1 83 ? -17.646 -4.961 28.633 1.00 93.56 83 ASN A CA 1
ATOM 642 C C . ASN A 1 83 ? -17.538 -3.751 29.568 1.00 93.56 83 ASN A C 1
ATOM 644 O O . ASN A 1 83 ? -16.448 -3.466 30.063 1.00 93.56 83 ASN A O 1
ATOM 648 N N . ILE A 1 84 ? -18.647 -3.061 29.829 1.00 95.31 84 ILE A N 1
ATOM 649 C CA . ILE A 1 84 ? -18.695 -1.899 30.724 1.00 95.31 84 ILE A CA 1
ATOM 650 C C . ILE A 1 84 ? -19.176 -2.359 32.100 1.00 95.31 84 ILE A C 1
ATOM 652 O O . ILE A 1 84 ? -20.295 -2.847 32.236 1.00 95.31 84 ILE A O 1
ATOM 656 N N . SER A 1 85 ? -18.347 -2.181 33.130 1.00 95.31 85 SER A N 1
ATOM 657 C CA . SER A 1 85 ? -18.653 -2.642 34.491 1.00 95.31 85 SER A CA 1
ATOM 658 C C . SER A 1 85 ? -19.517 -1.667 35.296 1.00 95.31 85 SER A C 1
ATOM 660 O O . SER A 1 85 ? -20.180 -2.089 36.241 1.00 95.31 85 SER A O 1
ATOM 662 N N . ASN A 1 86 ? -19.557 -0.387 34.909 1.00 95.88 86 ASN A N 1
ATOM 663 C CA . ASN A 1 86 ? -20.314 0.676 35.584 1.00 95.88 86 ASN A CA 1
ATOM 664 C C . ASN A 1 86 ? -21.380 1.343 34.674 1.00 95.88 86 ASN A C 1
ATOM 666 O O . ASN A 1 86 ? -21.397 2.565 34.502 1.00 95.88 86 ASN A O 1
ATOM 670 N N . PRO A 1 87 ? -22.287 0.574 34.037 1.00 96.00 87 PRO A N 1
ATOM 671 C CA . PRO A 1 87 ? -23.204 1.126 33.041 1.00 96.00 87 PRO A CA 1
ATOM 672 C C . PRO A 1 87 ? -24.199 2.130 33.639 1.00 96.00 87 PRO A C 1
ATOM 674 O O . PRO A 1 87 ? -24.590 3.076 32.962 1.00 96.00 87 PRO A O 1
ATOM 677 N N . ARG A 1 88 ? -24.599 1.966 34.908 1.00 95.88 88 ARG A N 1
ATOM 678 C CA . ARG A 1 88 ? -25.547 2.878 35.569 1.00 95.88 88 ARG A CA 1
ATOM 679 C C . ARG A 1 88 ? -24.923 4.244 35.811 1.00 95.88 88 ARG A C 1
ATOM 681 O O . ARG A 1 88 ? -25.546 5.258 35.537 1.00 95.88 88 ARG A O 1
ATOM 688 N N . GLU A 1 89 ? -23.687 4.273 36.278 1.00 95.94 89 GLU A N 1
ATOM 689 C CA . GLU A 1 89 ? -22.925 5.489 36.532 1.00 95.94 89 GLU A CA 1
ATOM 690 C C . GLU A 1 89 ? -22.675 6.266 35.237 1.00 95.94 89 GLU A C 1
ATOM 692 O O . GLU A 1 89 ? -22.778 7.494 35.211 1.00 95.94 89 GLU A O 1
ATOM 697 N N . VAL A 1 90 ? -22.412 5.542 34.148 1.00 95.50 90 VAL A N 1
ATOM 698 C CA . VAL A 1 90 ? -22.248 6.117 32.809 1.00 95.50 90 VAL A CA 1
ATOM 699 C C . VAL A 1 90 ? -23.524 6.806 32.333 1.00 95.50 90 VAL A C 1
ATOM 701 O O . VAL A 1 90 ? -23.442 7.901 31.781 1.00 95.50 90 VAL A O 1
ATOM 704 N N . LEU A 1 91 ? -24.705 6.237 32.605 1.00 95.75 91 LEU A N 1
ATOM 705 C CA . LEU A 1 91 ? -25.984 6.884 32.274 1.00 95.75 91 LEU A CA 1
ATOM 706 C C . LEU A 1 91 ? -26.167 8.233 32.983 1.00 95.75 91 LEU A C 1
ATOM 708 O O . LEU A 1 91 ? -26.826 9.120 32.447 1.00 95.75 91 LEU A O 1
ATOM 712 N N . TYR A 1 92 ? -25.556 8.409 34.156 1.00 96.88 92 TYR A N 1
ATOM 713 C CA . TYR A 1 92 ? -25.562 9.667 34.906 1.00 96.88 92 TYR A CA 1
ATOM 714 C C . TYR A 1 92 ? -24.350 10.569 34.599 1.00 96.88 92 TYR A C 1
ATOM 716 O O . TYR A 1 92 ? -24.112 11.543 35.312 1.00 96.88 92 TYR A O 1
ATOM 724 N N . GLY A 1 93 ? -23.585 10.271 33.542 1.00 95.50 93 GLY A N 1
ATOM 725 C CA . GLY A 1 93 ? -22.481 11.103 33.053 1.00 95.50 93 GLY A CA 1
ATOM 726 C C . GLY A 1 93 ? -21.110 10.804 33.665 1.00 95.50 93 GLY A C 1
ATOM 727 O O . GLY A 1 93 ? -20.161 11.554 33.427 1.00 95.50 93 GLY A O 1
ATOM 728 N N . GLN A 1 94 ? -20.965 9.728 34.445 1.00 96.56 94 GLN A N 1
ATOM 729 C CA . GLN A 1 94 ? -19.647 9.297 34.916 1.00 96.56 94 GLN A CA 1
ATOM 730 C C . GLN A 1 94 ? -18.842 8.606 33.804 1.00 96.56 94 GLN A C 1
ATOM 732 O O . GLN A 1 94 ? -19.370 8.190 32.773 1.00 96.56 94 GLN A O 1
ATOM 737 N N . ARG A 1 95 ? -17.526 8.474 34.011 1.00 96.44 95 ARG A N 1
ATOM 738 C CA . ARG A 1 95 ? -16.632 7.835 33.035 1.00 96.44 95 ARG A CA 1
ATOM 739 C C . ARG A 1 95 ? -16.860 6.318 32.986 1.00 96.44 95 ARG A C 1
ATOM 741 O O . ARG A 1 95 ? -16.915 5.701 34.050 1.00 96.44 95 ARG A O 1
ATOM 748 N N . PRO A 1 96 ? -16.920 5.703 31.793 1.00 95.12 96 PRO A N 1
ATOM 749 C CA . PRO A 1 96 ? -17.034 4.257 31.666 1.00 95.12 96 PRO A CA 1
ATOM 750 C C . PRO A 1 96 ? -15.744 3.556 32.092 1.00 95.12 96 PRO A C 1
ATOM 752 O O . PRO A 1 96 ? -14.640 3.946 31.711 1.00 95.12 96 PRO A O 1
ATOM 755 N N . ILE A 1 97 ? -15.909 2.486 32.856 1.00 95.62 97 ILE A N 1
ATOM 756 C CA . ILE A 1 97 ? -14.885 1.518 33.221 1.00 95.62 97 ILE A CA 1
ATOM 757 C C . 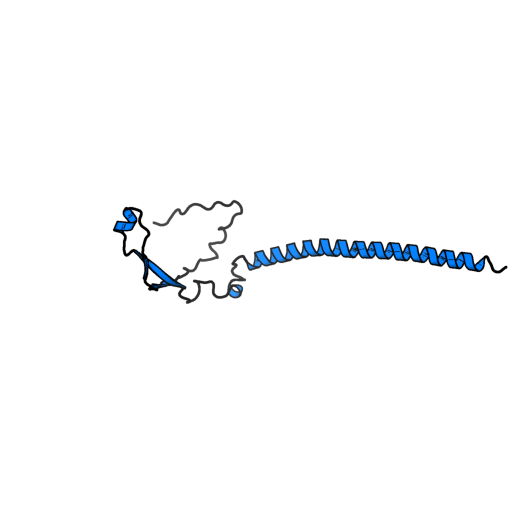ILE A 1 97 ? -15.143 0.306 32.337 1.00 95.62 97 ILE A C 1
ATOM 759 O O . ILE A 1 97 ? -16.199 -0.322 32.429 1.00 95.62 97 ILE A O 1
ATOM 763 N N . SER A 1 98 ? -14.198 0.008 31.447 1.00 94.94 98 SER A N 1
ATOM 764 C CA . SER A 1 98 ? -14.325 -1.109 30.516 1.00 94.94 98 SER A CA 1
ATOM 765 C C . SER A 1 98 ? -13.244 -2.157 30.731 1.00 94.94 98 SER A C 1
ATOM 767 O O . SER A 1 98 ? -12.113 -1.843 31.103 1.00 94.94 98 SER A O 1
ATOM 769 N N . GLN A 1 99 ? -13.612 -3.409 30.485 1.00 94.06 99 GLN A N 1
ATOM 770 C CA . GLN A 1 99 ? -12.709 -4.547 30.447 1.00 94.06 99 GLN A CA 1
ATOM 771 C C . GLN A 1 99 ? -12.828 -5.222 29.083 1.00 94.06 99 GLN A C 1
ATOM 773 O O . GLN A 1 99 ? -13.931 -5.467 28.595 1.00 94.06 99 GLN A O 1
ATOM 778 N N . MET A 1 100 ? -11.686 -5.517 28.465 1.00 93.94 100 MET A N 1
ATOM 779 C CA . MET A 1 100 ? -11.640 -6.236 27.197 1.00 93.94 100 MET A CA 1
ATOM 780 C C . MET A 1 100 ? -11.877 -7.732 27.426 1.00 93.94 100 MET A C 1
ATOM 782 O O . MET A 1 100 ? -11.244 -8.340 28.287 1.00 93.94 100 MET A O 1
ATOM 786 N N . TYR A 1 101 ? -12.758 -8.313 26.620 1.00 94.56 101 TYR A N 1
ATOM 787 C CA . TYR A 1 101 ? -12.999 -9.745 26.518 1.00 94.56 101 TYR A CA 1
ATOM 788 C C . TYR A 1 101 ? -12.701 -10.212 25.088 1.00 94.56 101 TYR A C 1
ATOM 790 O O . TYR A 1 101 ? -12.987 -9.496 24.125 1.00 94.56 101 TYR A O 1
ATOM 798 N N . GLY A 1 102 ? -12.118 -11.404 24.962 1.00 90.69 102 GLY A N 1
ATOM 799 C CA . GLY A 1 102 ? -11.697 -11.992 23.689 1.00 90.69 102 GLY A CA 1
ATOM 800 C C . GLY A 1 102 ? -10.236 -12.473 23.709 1.00 90.69 102 GLY A C 1
ATOM 801 O O . GLY A 1 102 ? -9.608 -12.449 24.772 1.00 90.69 102 GLY A O 1
ATOM 802 N N . PRO A 1 103 ? -9.696 -12.907 22.554 1.00 89.25 103 PRO A N 1
ATOM 803 C CA . PRO A 1 103 ? -10.332 -12.887 21.232 1.00 89.25 103 PRO A CA 1
ATOM 804 C C . PRO A 1 103 ? -11.317 -14.044 21.011 1.00 89.25 103 PRO A C 1
ATOM 806 O O . PRO A 1 103 ? -11.018 -15.196 21.323 1.00 89.25 103 PRO A O 1
ATOM 809 N N . TRP A 1 104 ? -12.459 -13.753 20.384 1.00 91.94 104 TRP A N 1
ATOM 810 C CA . TRP A 1 104 ? -13.276 -14.782 19.728 1.00 91.94 104 TRP A CA 1
ATOM 811 C C . TRP A 1 104 ? -12.907 -14.836 18.254 1.00 91.94 104 TRP A C 1
ATOM 813 O O . TRP 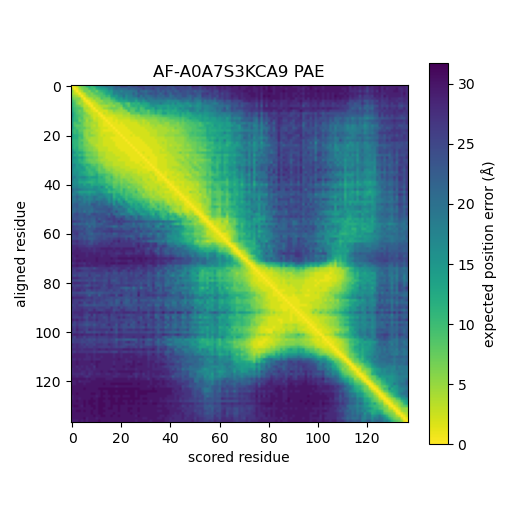A 1 104 ? -12.992 -13.823 17.560 1.00 91.94 104 TRP A O 1
ATOM 823 N N . THR A 1 105 ? -12.467 -16.005 17.796 1.00 88.25 105 THR A N 1
ATOM 824 C CA . THR A 1 105 ? -11.999 -16.200 16.420 1.00 88.25 105 THR A CA 1
ATOM 825 C C . THR A 1 105 ? -13.096 -16.856 15.592 1.00 88.25 105 THR 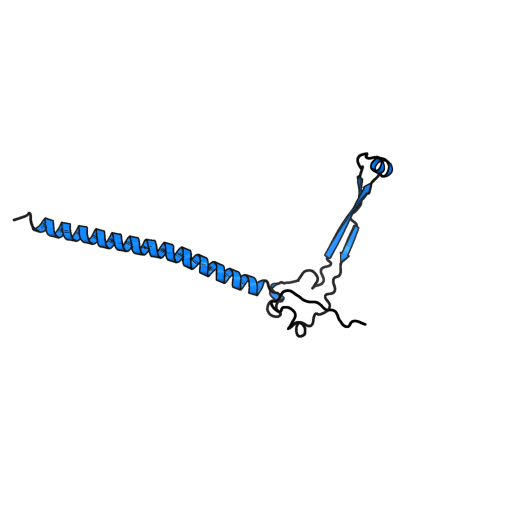A C 1
ATOM 827 O O . THR A 1 105 ? -13.607 -17.904 15.980 1.00 88.25 105 THR A O 1
ATOM 830 N N . PHE A 1 106 ? -13.435 -16.245 14.461 1.00 86.19 106 PHE A N 1
ATOM 831 C CA . PHE A 1 106 ? -14.351 -16.784 13.460 1.00 86.19 106 PHE A CA 1
ATOM 832 C C . PHE A 1 106 ? -13.602 -16.964 12.151 1.00 86.19 106 PHE A C 1
ATOM 834 O O . PHE A 1 106 ? -12.895 -16.060 11.712 1.00 86.19 106 PHE A O 1
ATOM 841 N N . ASN A 1 107 ? -13.787 -18.118 11.528 1.00 80.44 107 ASN A N 1
ATOM 842 C CA . ASN A 1 107 ? -13.215 -18.411 10.227 1.00 80.44 107 ASN A CA 1
ATOM 843 C C . ASN A 1 107 ? -14.296 -18.130 9.179 1.00 80.44 107 ASN A C 1
ATOM 845 O O . ASN A 1 107 ? -15.338 -18.782 9.183 1.00 80.44 107 ASN A O 1
ATOM 849 N N . GLU A 1 108 ? -14.074 -17.141 8.317 1.00 71.00 108 GLU A N 1
ATOM 850 C CA . GLU A 1 108 ? -14.919 -16.892 7.152 1.00 71.00 108 GLU A CA 1
ATOM 851 C C . GLU A 1 108 ? -14.430 -17.787 6.009 1.00 71.00 108 GLU A C 1
ATOM 853 O O . GLU A 1 108 ? -13.322 -17.622 5.485 1.00 71.00 108 GLU A O 1
ATOM 858 N N . GLU A 1 109 ? -15.266 -18.754 5.639 1.00 66.25 109 GLU A N 1
ATOM 859 C CA . GLU A 1 109 ? -15.130 -19.515 4.403 1.00 66.25 109 GLU A CA 1
ATOM 860 C C . GLU A 1 109 ? -15.909 -18.782 3.311 1.00 66.25 109 GLU A C 1
ATOM 862 O O . GLU A 1 109 ? -17.139 -18.819 3.266 1.00 66.25 109 GLU A O 1
ATOM 867 N N . ARG A 1 110 ? -15.196 -18.071 2.434 1.00 59.09 110 ARG A N 1
ATOM 868 C CA . ARG A 1 110 ? -15.809 -17.451 1.261 1.00 59.09 110 ARG A CA 1
ATOM 869 C C . ARG A 1 110 ? -15.743 -18.430 0.098 1.00 59.09 110 ARG A C 1
ATOM 871 O O . ARG A 1 110 ? -14.719 -18.535 -0.568 1.00 59.09 110 ARG A O 1
ATOM 878 N N . ASN A 1 111 ? -16.848 -19.118 -0.162 1.00 55.94 111 ASN A N 1
ATOM 879 C CA . ASN A 1 111 ? -17.018 -19.817 -1.428 1.00 55.94 111 ASN A CA 1
ATOM 880 C C . ASN A 1 111 ? -17.300 -18.763 -2.496 1.00 55.94 111 ASN A C 1
ATOM 882 O O . ASN A 1 111 ? -18.368 -18.156 -2.526 1.00 55.94 111 ASN A O 1
ATOM 886 N N . THR A 1 112 ? -16.313 -18.500 -3.346 1.00 53.53 112 THR A N 1
ATOM 887 C CA . THR A 1 112 ? -16.562 -17.774 -4.587 1.00 53.53 112 THR A CA 1
ATOM 888 C C . THR A 1 112 ? -17.372 -18.706 -5.477 1.00 53.53 112 THR A C 1
ATOM 890 O O . THR A 1 112 ? -16.848 -19.680 -6.013 1.00 53.53 112 THR A O 1
ATOM 893 N N . GLU A 1 113 ? -18.677 -18.452 -5.592 1.00 57.19 113 GLU A N 1
ATOM 894 C CA . GLU A 1 113 ? -19.464 -19.061 -6.659 1.00 57.19 113 GLU A CA 1
ATOM 895 C C . GLU A 1 113 ? -18.751 -18.752 -7.976 1.00 57.19 113 GLU A C 1
ATOM 897 O O . GLU A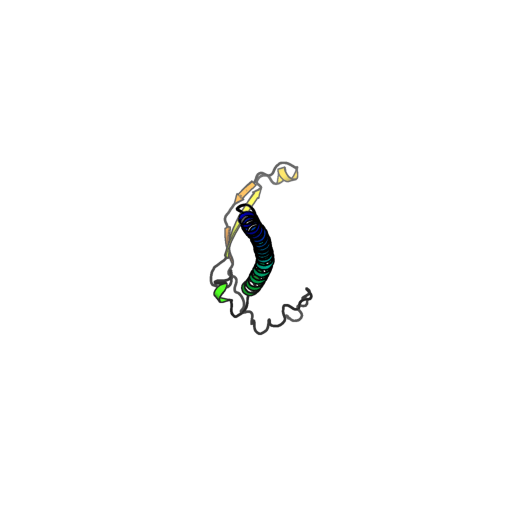 1 113 ? -18.284 -17.630 -8.189 1.00 57.19 113 GLU A O 1
ATOM 902 N N . THR A 1 114 ? -18.573 -19.769 -8.818 1.00 47.22 114 THR A N 1
ATOM 903 C CA . THR A 1 114 ? -17.861 -19.640 -10.088 1.00 47.22 114 THR A CA 1
ATOM 904 C C . THR A 1 114 ? -18.569 -18.597 -10.941 1.00 47.22 114 THR A C 1
ATOM 906 O O . THR A 1 114 ? -19.576 -18.892 -11.585 1.00 47.22 114 THR A O 1
ATOM 909 N N . VAL A 1 115 ? -18.064 -17.364 -10.925 1.00 54.03 115 VAL A N 1
ATOM 910 C CA . VAL A 1 115 ? -18.556 -16.307 -11.800 1.00 54.03 115 VAL A CA 1
ATOM 911 C C . VAL A 1 115 ? -18.155 -16.710 -13.209 1.00 54.03 115 VAL A C 1
ATOM 913 O O . VAL A 1 115 ? -16.971 -16.751 -13.545 1.00 54.03 115 VAL A O 1
ATOM 916 N N . ASP A 1 116 ? -19.146 -17.056 -14.024 1.00 50.28 116 ASP A N 1
ATOM 917 C CA . ASP A 1 116 ? -18.940 -17.329 -15.437 1.00 50.28 116 ASP A CA 1
ATOM 918 C C . ASP A 1 116 ? -18.556 -16.019 -16.130 1.00 50.28 116 ASP A C 1
ATOM 920 O O . ASP A 1 116 ? -19.397 -15.210 -16.526 1.00 50.28 116 ASP A O 1
ATOM 924 N N . VAL A 1 117 ? -17.247 -15.795 -16.241 1.00 52.47 117 VAL A N 1
ATOM 925 C CA . VAL A 1 117 ? -16.662 -14.577 -16.810 1.00 52.47 117 VAL A CA 1
ATOM 926 C C . VAL A 1 117 ? -17.079 -14.393 -18.278 1.00 52.47 117 VAL A C 1
ATOM 928 O O . VAL A 1 117 ? -17.028 -13.277 -18.788 1.00 52.47 117 VAL A O 1
ATOM 931 N N . SER A 1 118 ? -17.561 -15.449 -18.953 1.00 50.72 118 SER A N 1
ATOM 932 C CA . SER A 1 118 ? -18.112 -15.347 -20.310 1.00 50.72 118 SER A CA 1
ATOM 933 C C . SER A 1 118 ? -19.454 -14.604 -20.358 1.00 50.72 118 SER A C 1
ATOM 935 O O . SER A 1 118 ? -19.736 -13.942 -21.355 1.00 50.72 118 SER A O 1
ATOM 937 N N . LYS A 1 119 ? -20.232 -14.630 -19.264 1.00 50.12 119 LYS A N 1
ATOM 938 C CA . LYS A 1 119 ? -21.486 -13.873 -19.090 1.00 50.12 119 LYS A CA 1
ATOM 939 C C . LYS A 1 119 ? -21.272 -12.465 -18.528 1.00 50.12 119 LYS A C 1
ATOM 941 O O . LYS A 1 119 ? -22.175 -11.641 -18.592 1.00 50.12 119 LYS A O 1
ATOM 946 N N . ALA A 1 120 ? -20.088 -12.179 -17.987 1.00 47.56 120 ALA A N 1
ATOM 947 C CA . ALA A 1 120 ? -19.722 -10.879 -17.422 1.00 47.56 120 ALA A CA 1
ATOM 948 C C . ALA A 1 120 ? -19.145 -9.905 -18.470 1.00 47.56 120 ALA A C 1
ATOM 950 O O . ALA A 1 120 ? -18.451 -8.951 -18.118 1.00 47.56 120 ALA A O 1
ATOM 951 N N . THR A 1 121 ? -19.394 -10.149 -19.760 1.00 46.62 121 THR A N 1
ATOM 952 C CA . THR A 1 121 ? -18.829 -9.366 -20.868 1.00 46.62 121 THR A CA 1
ATOM 953 C C . THR A 1 121 ? -19.377 -7.934 -20.966 1.00 46.62 121 THR A C 1
ATOM 955 O O . THR A 1 121 ? -18.747 -7.127 -21.639 1.00 46.62 121 THR A O 1
ATOM 958 N N . ASP A 1 122 ? -20.434 -7.582 -20.220 1.00 49.41 122 ASP A N 1
ATOM 959 C CA . ASP A 1 122 ? -21.088 -6.259 -20.266 1.00 49.41 122 ASP A CA 1
ATOM 960 C C . ASP A 1 122 ? -21.197 -5.526 -18.903 1.00 49.41 122 ASP A C 1
ATOM 962 O O . ASP A 1 122 ? -22.075 -4.686 -18.722 1.00 49.41 122 ASP A O 1
ATOM 966 N N . ILE A 1 123 ? -20.331 -5.786 -17.911 1.00 49.28 123 ILE A N 1
ATOM 967 C CA . ILE A 1 123 ? -20.480 -5.146 -16.573 1.00 49.28 123 ILE A CA 1
ATOM 968 C C . ILE A 1 123 ? -19.738 -3.799 -16.421 1.00 49.28 123 ILE A C 1
ATOM 970 O O . ILE A 1 123 ? -19.889 -3.121 -15.410 1.00 49.28 123 ILE A O 1
ATOM 974 N N . PHE A 1 124 ? -19.005 -3.307 -17.421 1.00 43.88 124 PHE A N 1
ATOM 975 C CA . PHE A 1 124 ? -18.389 -1.974 -17.314 1.00 43.88 124 PHE A CA 1
ATOM 976 C C . PHE A 1 124 ? -18.522 -1.179 -18.603 1.00 43.88 124 PHE A C 1
ATOM 978 O O . PHE A 1 124 ? -17.573 -1.060 -19.374 1.00 43.88 124 PHE A O 1
ATOM 985 N N . ASN A 1 125 ? -19.706 -0.603 -18.813 1.00 39.09 125 ASN A N 1
ATOM 986 C CA . ASN A 1 125 ? -19.862 0.490 -19.763 1.00 39.09 125 ASN A CA 1
ATOM 987 C C . ASN A 1 125 ? -19.598 1.829 -19.053 1.00 39.09 125 ASN A C 1
ATOM 989 O O . ASN A 1 125 ? -19.983 2.033 -17.902 1.00 39.09 125 ASN A O 1
ATOM 993 N N . GLU A 1 126 ? -18.889 2.723 -19.737 1.00 43.78 126 GLU A N 1
ATOM 994 C CA . GLU A 1 126 ? -18.159 3.889 -19.210 1.00 43.78 126 GLU A CA 1
ATOM 995 C C . GLU A 1 126 ? -19.018 5.036 -18.616 1.00 43.78 126 GLU A C 1
ATOM 997 O O . GLU A 1 126 ? -18.536 6.160 -18.486 1.00 43.78 126 GLU A O 1
ATOM 1002 N N . THR A 1 127 ? -20.275 4.801 -18.225 1.00 49.28 127 THR A N 1
ATOM 1003 C CA . THR A 1 127 ? -21.205 5.854 -17.764 1.00 49.28 127 THR A CA 1
ATOM 1004 C C . THR A 1 127 ? -21.514 5.861 -16.265 1.00 49.28 127 THR A C 1
ATOM 1006 O O . THR A 1 127 ? -22.176 6.785 -15.805 1.00 49.28 127 THR A O 1
ATOM 1009 N N . GLY A 1 128 ? -21.004 4.913 -15.472 1.00 42.59 128 GLY A N 1
ATOM 1010 C CA . GLY A 1 128 ? -21.061 5.014 -14.005 1.00 42.59 128 GLY A CA 1
ATOM 1011 C C . GLY A 1 128 ? -22.442 4.813 -13.361 1.00 42.59 128 GLY A C 1
ATOM 1012 O O . GLY A 1 128 ? -22.648 5.279 -12.245 1.00 42.59 128 GLY A O 1
ATOM 1013 N N . GLU A 1 129 ? -23.356 4.084 -14.003 1.00 40.50 129 GLU A N 1
ATOM 1014 C CA . GLU A 1 129 ? -24.572 3.564 -13.363 1.00 40.50 129 GLU A CA 1
ATOM 1015 C C . GLU A 1 129 ? -24.762 2.081 -13.707 1.00 40.50 129 GLU A C 1
ATOM 1017 O O . GLU A 1 129 ? -24.612 1.686 -14.863 1.00 40.50 129 GLU A O 1
ATOM 1022 N N . LEU A 1 130 ? -25.097 1.263 -12.702 1.00 36.81 130 LEU A N 1
ATOM 1023 C CA . LEU A 1 130 ? -25.549 -0.120 -12.877 1.00 36.81 130 LEU A CA 1
ATOM 1024 C C . LEU A 1 130 ? -26.581 -0.462 -11.782 1.00 36.81 130 LEU A C 1
ATOM 1026 O O . LEU A 1 130 ? -26.241 -0.878 -10.679 1.00 36.81 130 LEU A O 1
ATOM 1030 N N . PHE A 1 131 ? -27.854 -0.236 -12.107 1.00 37.12 131 PHE A N 1
ATOM 1031 C CA . PHE A 1 131 ? -29.041 -0.893 -11.535 1.00 37.12 131 PHE A CA 1
ATOM 1032 C C . PHE A 1 131 ? -29.765 -1.530 -12.740 1.00 37.12 131 PHE A C 1
ATOM 1034 O O . PHE A 1 131 ? -29.766 -0.938 -13.814 1.00 37.12 131 PHE A O 1
ATOM 1041 N N . SER A 1 132 ? -30.305 -2.747 -12.705 1.00 33.94 132 SER A N 1
ATOM 1042 C CA . SER A 1 132 ? -31.282 -3.299 -11.764 1.00 33.94 132 SER A CA 1
ATOM 1043 C C . SER A 1 132 ? -31.075 -4.812 -11.603 1.00 33.94 132 SER A C 1
ATOM 1045 O O . SER A 1 132 ? -30.810 -5.507 -12.583 1.00 33.94 132 SER A O 1
ATOM 1047 N N . PHE A 1 133 ? -31.227 -5.312 -10.373 1.00 46.03 133 PHE A N 1
ATOM 1048 C CA . PHE A 1 133 ? -31.564 -6.713 -10.125 1.00 46.03 133 PHE A CA 1
ATOM 1049 C C . PHE A 1 133 ? -33.067 -6.868 -10.367 1.00 46.03 133 PHE A C 1
ATOM 1051 O O . PHE A 1 133 ? -33.855 -6.688 -9.442 1.00 46.03 133 PHE A O 1
ATOM 1058 N N . ASP A 1 134 ? -33.447 -7.202 -11.595 1.00 48.28 134 ASP A N 1
ATOM 1059 C CA . ASP A 1 134 ? -34.729 -7.848 -11.848 1.00 48.28 134 ASP A CA 1
ATOM 1060 C C . ASP A 1 134 ? -34.462 -9.329 -12.143 1.00 48.28 134 ASP A C 1
ATOM 1062 O O . ASP A 1 134 ? -33.544 -9.670 -12.888 1.00 48.28 134 ASP A O 1
ATOM 1066 N N . ASP A 1 135 ? -35.268 -10.176 -11.505 1.00 44.50 135 ASP A N 1
ATOM 1067 C CA . ASP A 1 135 ? -35.327 -11.641 -11.585 1.00 44.50 135 ASP A CA 1
ATOM 1068 C C . ASP A 1 135 ? -34.348 -12.447 -10.714 1.00 44.50 135 ASP A C 1
ATOM 1070 O O . ASP A 1 135 ? -33.473 -13.161 -11.197 1.00 44.50 135 ASP A O 1
ATOM 1074 N N . TYR A 1 136 ? -34.615 -12.449 -9.402 1.00 36.25 136 TYR A N 1
ATOM 1075 C CA . TYR A 1 136 ? -34.587 -13.694 -8.622 1.00 36.25 136 TYR A CA 1
ATOM 1076 C C . TYR A 1 136 ? -35.858 -13.799 -7.762 1.00 36.25 136 TYR A C 1
ATOM 1078 O O . TYR A 1 136 ? -35.943 -13.238 -6.667 1.00 36.25 136 TYR A O 1
ATOM 1086 N N . VAL A 1 137 ? -36.851 -14.507 -8.313 1.00 36.47 137 VAL A N 1
ATOM 1087 C CA . VAL A 1 137 ? -37.800 -15.356 -7.569 1.00 36.47 137 VAL A CA 1
ATOM 1088 C C . VAL A 1 137 ? -37.200 -16.754 -7.508 1.00 36.47 137 VAL A C 1
ATOM 1090 O O . VAL A 1 137 ? -36.639 -17.177 -8.544 1.00 36.47 137 VAL A O 1
#

Solvent-accessible surface area (backbone atoms only — not comparable to full-atom values): 8720 Å² total; per-residue (Å²): 140,75,73,66,72,55,55,61,54,51,52,55,54,54,53,50,52,53,55,52,50,55,50,51,52,54,50,54,51,47,51,54,52,47,52,54,53,48,50,53,53,50,51,53,53,52,52,51,53,48,52,63,69,69,47,92,41,92,93,46,47,77,80,64,50,77,48,93,41,72,53,100,53,62,48,73,47,69,46,72,46,74,48,62,81,41,60,71,50,34,76,74,70,44,80,77,46,69,46,83,44,71,76,48,77,44,71,47,78,54,80,65,71,84,75,60,66,83,77,56,78,76,80,79,67,98,76,84,79,89,86,79,96,78,88,86,131

Organism: Euplotes crassus (NCBI:txid5936)

InterPro domains:
  IPR002159 CD36 family [PF01130] (74-121)

Radius of gyration: 36.31 Å; Cα contacts (8 Å, |Δi|>4): 74; chains: 1; bounding box: 95×64×78 Å

Mean predicted aligned error: 17.89 Å

Foldseek 3Di:
DPPPVVVVVVVVVVVVVVVVVVVVVVVVVVVVVCVVVVVVVVVVVVVVVCVVQVDDDPVNVVVCPPDVQDDDDFDKDWDKDWDWPPVVVVVVPDDTDTDIDDGDIDTDRRDPDPDPVVVVPPVDDPPPDDDDPDDDD

Sequence (137 aa):
RGLSMTANKMRGGILWLYVFSVLMVLVGLGVIAGGILGGIMLRNRIQTLGRELAVLKVHNIDDWGDIPGTRERSLNHQFHVFNISNPREVLYGQRPISQMYGPWTFNEERNTETVDVSKATDIFNETGELFSFDDYV

pLDDT: mean 72.32, std 19.29, range [33.94, 96.88]

Secondary structure (DSSP, 8-state):
--SHHHHHHHHHHHHHHHHHHHHHHHHHHHHHHHHHHHHHHHHHHHHHHHHHHHS--TTTTTTT-S-TTTSS--EEEEEEEEEES-HHHHHTTPPP-EEEEEEEEEEE--------TTT-TTS--TTS---------